Protein AF-A0A7S2YA60-F1 (afdb_monomer)

Nearest PDB structures (foldseek):
  7wb1-assembly1_A  TM=1.708E-01  e=7.593E+00  Planctomycetota bacterium

Secondary structure (DSSP, 8-state):
-----HHHHHH-HHHHHHHHHHHHT----GGGGB--SS--TT--TTHHHH-HHHHT--BPPP--TTTTTT--PPPPGGGHHHHHHHHHHHHHHHHHSHHHHT-SPPGGG----GGGTT-----SPPP-

pLDDT: mean 79.16, std 18.14, range [42.88, 97.19]

Organism: NCBI:txid265537

Structure (mmCIF, N/CA/C/O backbone):
data_AF-A0A7S2YA60-F1
#
_entry.id   AF-A0A7S2YA60-F1
#
loop_
_atom_site.group_PDB
_atom_site.id
_atom_site.type_symbol
_atom_site.label_atom_id
_atom_site.label_alt_id
_atom_site.label_comp_id
_atom_site.label_asym_id
_atom_site.label_entity_id
_atom_site.label_seq_id
_atom_site.pdbx_PDB_ins_code
_atom_site.Cartn_x
_atom_site.Cartn_y
_atom_site.Cartn_z
_atom_site.occupancy
_atom_site.B_iso_or_equiv
_atom_site.auth_seq_id
_atom_site.auth_comp_id
_atom_site.auth_asym_id
_atom_site.auth_atom_id
_atom_site.pdbx_PDB_model_num
ATOM 1 N N . VAL A 1 1 ? -14.158 -5.677 -8.002 1.00 80.19 1 VAL A N 1
ATOM 2 C CA . VAL A 1 1 ? -12.761 -5.873 -7.553 1.00 80.19 1 VAL A CA 1
ATOM 3 C C . VAL A 1 1 ? -12.286 -4.553 -6.994 1.00 80.19 1 VAL A C 1
ATOM 5 O O . VAL A 1 1 ? -12.474 -3.549 -7.671 1.00 80.19 1 VAL A O 1
ATOM 8 N N . VAL A 1 2 ? -11.742 -4.561 -5.780 1.00 86.12 2 VAL A N 1
ATOM 9 C CA . VAL A 1 2 ? -11.147 -3.379 -5.145 1.00 86.12 2 VAL A CA 1
ATOM 10 C C . VAL A 1 2 ? -9.650 -3.414 -5.429 1.00 86.12 2 VAL A C 1
ATOM 12 O O . VAL A 1 2 ? -9.012 -4.434 -5.173 1.00 86.12 2 VAL A O 1
ATOM 15 N N . VAL A 1 3 ? -9.101 -2.341 -5.997 1.00 90.31 3 VAL A N 1
ATOM 16 C CA . VAL A 1 3 ? -7.661 -2.209 -6.257 1.00 90.31 3 VAL A CA 1
ATOM 17 C C . VAL A 1 3 ? -7.138 -1.022 -5.465 1.00 90.31 3 VAL A C 1
ATOM 19 O O . VAL A 1 3 ? -7.675 0.081 -5.564 1.00 90.31 3 VAL A O 1
ATOM 22 N N . LEU A 1 4 ? -6.084 -1.255 -4.688 1.00 90.00 4 LEU A N 1
ATOM 23 C CA . LEU A 1 4 ? -5.410 -0.232 -3.902 1.00 90.00 4 LEU A CA 1
ATOM 24 C C . LEU A 1 4 ? -4.002 -0.012 -4.440 1.00 90.00 4 LEU A C 1
ATOM 26 O O . LEU A 1 4 ? -3.288 -0.969 -4.737 1.00 90.00 4 LEU A O 1
ATOM 30 N N . ASP A 1 5 ? -3.608 1.253 -4.528 1.00 88.75 5 ASP A N 1
ATOM 31 C CA . ASP A 1 5 ? -2.217 1.631 -4.732 1.00 88.75 5 ASP A CA 1
ATOM 32 C C . ASP A 1 5 ? -1.538 1.774 -3.360 1.00 88.75 5 ASP A C 1
ATOM 34 O O . ASP A 1 5 ? -2.065 2.431 -2.457 1.00 88.75 5 ASP A O 1
ATOM 38 N N . SER A 1 6 ? -0.382 1.131 -3.181 1.00 87.75 6 SER A N 1
ATOM 39 C CA . SER A 1 6 ? 0.337 1.148 -1.903 1.00 87.75 6 SER A CA 1
ATOM 40 C C . SER A 1 6 ? 0.854 2.537 -1.532 1.00 87.75 6 SER A C 1
ATOM 42 O O . SER A 1 6 ? 0.911 2.867 -0.349 1.00 87.75 6 SER A O 1
ATOM 44 N N . ASP A 1 7 ? 1.231 3.361 -2.513 1.00 85.38 7 ASP A N 1
ATOM 45 C CA . ASP A 1 7 ? 1.671 4.727 -2.246 1.00 85.38 7 ASP A CA 1
ATOM 46 C C . ASP A 1 7 ? 0.506 5.596 -1.771 1.00 85.38 7 ASP A C 1
ATOM 48 O O . ASP A 1 7 ? 0.710 6.438 -0.898 1.00 85.38 7 ASP A O 1
ATOM 52 N N . ASP A 1 8 ? -0.702 5.392 -2.295 1.00 86.00 8 ASP A N 1
ATOM 53 C CA . ASP A 1 8 ? -1.888 6.118 -1.829 1.00 86.00 8 ASP A CA 1
ATOM 54 C C . ASP A 1 8 ? -2.298 5.677 -0.417 1.00 86.00 8 ASP A C 1
ATOM 56 O O . ASP A 1 8 ? -2.585 6.527 0.427 1.00 86.00 8 ASP A O 1
ATOM 60 N N . LEU A 1 9 ? -2.209 4.376 -0.116 1.00 88.94 9 LEU A N 1
ATOM 61 C CA . LEU A 1 9 ? -2.433 3.849 1.234 1.00 88.94 9 LEU A CA 1
ATOM 62 C C . LEU A 1 9 ? -1.460 4.446 2.260 1.00 88.94 9 LEU A C 1
ATOM 64 O O . LEU A 1 9 ? -1.874 4.798 3.356 1.00 88.94 9 LEU A O 1
ATOM 68 N N . VAL A 1 10 ? -0.178 4.593 1.920 1.00 88.00 10 VAL A N 1
ATOM 69 C CA . VAL A 1 10 ? 0.811 5.188 2.836 1.00 88.00 10 VAL A CA 1
ATOM 70 C C . VAL A 1 10 ? 0.605 6.700 3.009 1.00 88.00 10 VAL A C 1
ATOM 72 O O . VAL A 1 10 ? 0.902 7.230 4.080 1.00 88.00 10 VAL A O 1
ATOM 75 N N . LYS A 1 11 ? 0.109 7.411 1.983 1.00 85.50 11 LYS A N 1
ATOM 76 C CA . LYS A 1 11 ? -0.174 8.859 2.058 1.00 85.50 11 LYS A CA 1
ATOM 77 C C . LYS A 1 11 ? -1.372 9.175 2.954 1.00 85.50 11 LYS A C 1
ATOM 79 O O . LYS A 1 11 ? -1.293 10.123 3.728 1.00 85.50 11 LYS A O 1
ATOM 84 N N . ASP A 1 12 ? -2.454 8.405 2.842 1.00 89.50 12 ASP A N 1
ATOM 85 C CA . ASP A 1 12 ? -3.660 8.560 3.666 1.00 89.50 12 ASP A CA 1
ATOM 86 C C . ASP A 1 12 ? -4.197 7.197 4.144 1.00 89.50 12 ASP A C 1
ATOM 88 O O . ASP A 1 12 ? -5.189 6.678 3.617 1.00 89.50 12 ASP A O 1
ATOM 92 N N . PRO A 1 13 ? -3.567 6.595 5.171 1.00 92.94 13 PRO A N 1
ATOM 93 C CA . PRO A 1 13 ? -3.976 5.284 5.656 1.00 92.94 13 PRO A CA 1
ATOM 94 C C . PRO A 1 13 ? -5.409 5.270 6.187 1.00 92.94 13 PRO A C 1
ATOM 96 O O . PRO A 1 13 ? -6.145 4.318 5.953 1.00 92.94 13 PRO A O 1
ATOM 99 N N . ALA A 1 14 ? -5.829 6.327 6.887 1.00 94.25 14 ALA A N 1
ATOM 100 C CA . ALA A 1 14 ? -7.157 6.397 7.487 1.00 94.25 14 ALA A CA 1
ATOM 101 C C . ALA A 1 14 ? -8.257 6.486 6.421 1.00 94.25 14 ALA A C 1
ATOM 103 O O . ALA A 1 14 ? -9.239 5.743 6.496 1.00 94.25 14 ALA A O 1
ATOM 104 N N . GLY A 1 15 ? -8.087 7.356 5.421 1.00 92.62 15 GLY A N 1
ATOM 105 C CA . GLY A 1 15 ? -9.054 7.510 4.337 1.00 92.62 15 GLY A CA 1
ATOM 106 C C . GLY A 1 15 ? -9.156 6.260 3.468 1.00 92.62 15 GLY A C 1
ATOM 107 O O . GLY A 1 15 ? -10.262 5.786 3.193 1.00 92.62 15 GLY A O 1
ATOM 108 N N . ILE A 1 16 ? -8.017 5.670 3.093 1.00 92.38 16 ILE A N 1
ATOM 109 C CA . ILE A 1 16 ? -7.999 4.468 2.251 1.00 92.38 16 ILE A CA 1
ATOM 110 C C . ILE A 1 16 ? -8.547 3.247 3.001 1.00 92.38 16 ILE A C 1
ATOM 112 O O . ILE A 1 16 ? -9.392 2.540 2.447 1.00 92.38 16 ILE A O 1
ATOM 116 N N . LEU A 1 17 ? -8.144 3.015 4.260 1.00 94.75 17 LEU A N 1
ATOM 117 C CA . LEU A 1 17 ? -8.649 1.888 5.059 1.00 94.75 17 LEU A CA 1
ATOM 118 C C . LEU A 1 17 ? -10.153 2.001 5.329 1.00 94.75 17 LEU A C 1
ATOM 120 O O . LEU A 1 17 ? -10.866 1.006 5.226 1.00 94.75 17 LEU A O 1
ATOM 124 N N . SER A 1 18 ? -10.660 3.203 5.611 1.00 95.00 18 SER A N 1
ATOM 125 C CA . SER A 1 18 ? -12.102 3.435 5.751 1.00 95.00 18 SER A CA 1
ATOM 126 C C . SER A 1 18 ? -12.858 3.124 4.451 1.00 95.00 18 SER A C 1
ATOM 128 O O . SER A 1 18 ? -13.880 2.434 4.470 1.00 95.00 18 SER A O 1
ATOM 130 N N . SER A 1 19 ? -12.315 3.552 3.304 1.00 91.88 19 SER A N 1
ATOM 131 C CA . SER A 1 19 ? 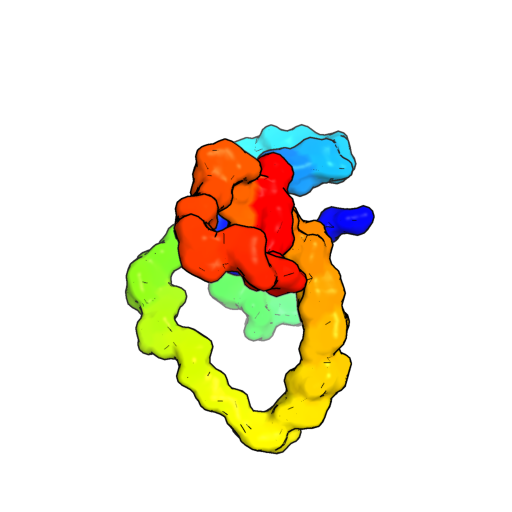-12.908 3.291 1.986 1.00 91.88 19 SER A CA 1
ATOM 132 C C . SER A 1 19 ? -12.998 1.796 1.681 1.00 91.88 19 SER A C 1
ATOM 134 O O . SER A 1 19 ? -14.066 1.322 1.301 1.00 91.88 19 SER A O 1
ATOM 136 N N . ILE A 1 20 ? -11.912 1.037 1.876 1.00 93.19 20 ILE A N 1
ATOM 137 C CA . ILE A 1 20 ? -11.935 -0.409 1.613 1.00 93.19 20 ILE A CA 1
ATOM 138 C C . ILE A 1 20 ? -12.827 -1.154 2.608 1.00 93.19 20 ILE A C 1
ATOM 140 O O . ILE A 1 20 ? -13.517 -2.085 2.206 1.00 93.19 20 ILE A O 1
ATOM 144 N N . CYS A 1 21 ? -12.873 -0.733 3.876 1.00 95.25 21 CYS A N 1
ATOM 145 C CA . CYS A 1 21 ? -13.781 -1.329 4.854 1.00 95.25 21 CYS A CA 1
ATOM 146 C C . CYS A 1 21 ? -15.242 -1.198 4.400 1.00 95.25 21 CYS A C 1
ATOM 148 O O . CYS A 1 21 ? -15.969 -2.190 4.364 1.00 95.25 21 CYS A O 1
ATOM 150 N N . SER A 1 22 ? -15.629 -0.001 3.948 1.00 93.81 22 SER A N 1
ATOM 151 C CA . SER A 1 22 ? -16.954 0.267 3.379 1.00 93.81 22 SER A CA 1
ATOM 152 C C . SER A 1 22 ? -17.253 -0.610 2.155 1.00 93.81 22 SER A C 1
ATOM 154 O O . SER A 1 22 ? -18.307 -1.239 2.089 1.00 93.81 22 SER A O 1
ATOM 156 N N . GLU A 1 23 ? -16.310 -0.728 1.214 1.00 91.38 23 GLU A N 1
ATOM 157 C CA . GLU A 1 23 ? -16.482 -1.551 0.005 1.00 91.38 23 GLU A CA 1
ATOM 158 C C . GLU A 1 23 ? -16.569 -3.058 0.295 1.00 91.38 23 GLU A C 1
ATOM 160 O O . GLU A 1 23 ? -17.262 -3.783 -0.420 1.00 91.38 23 GLU A O 1
ATOM 165 N N . LEU A 1 24 ? -15.881 -3.536 1.334 1.00 93.12 24 LEU A N 1
ATOM 166 C CA . LEU A 1 24 ? -15.903 -4.939 1.757 1.00 93.12 24 LEU A CA 1
ATOM 167 C C . LEU A 1 24 ? -17.053 -5.266 2.724 1.00 93.12 24 LEU A C 1
ATOM 169 O O . LEU A 1 24 ? -17.245 -6.436 3.050 1.00 93.12 24 LEU A O 1
ATOM 173 N N . GLY A 1 25 ? -17.809 -4.266 3.188 1.00 95.06 25 GLY A N 1
ATOM 174 C CA . GLY A 1 25 ? -18.865 -4.452 4.184 1.00 95.06 25 GLY A CA 1
ATOM 175 C C . GLY A 1 25 ? -18.341 -4.824 5.576 1.00 95.06 25 GLY A C 1
ATOM 176 O O . GLY A 1 25 ? -19.040 -5.502 6.327 1.00 95.06 25 GLY A O 1
ATOM 177 N N . VAL A 1 26 ? -17.116 -4.411 5.917 1.00 95.94 26 VAL A N 1
ATOM 178 C CA . VAL A 1 26 ? -16.515 -4.601 7.247 1.00 95.94 26 VAL A CA 1
ATOM 179 C C . VAL A 1 26 ? -16.454 -3.274 7.999 1.00 95.94 26 VAL A C 1
ATOM 181 O O . VAL A 1 26 ? -16.338 -2.205 7.403 1.00 95.94 26 VAL A O 1
ATOM 184 N N . GLU A 1 27 ? -16.535 -3.325 9.326 1.00 97.19 27 GLU A N 1
ATOM 185 C CA . GLU A 1 27 ? -16.478 -2.118 10.148 1.00 97.19 27 GLU A CA 1
ATOM 186 C C . GLU A 1 27 ? -15.047 -1.564 10.214 1.00 97.19 27 GLU A C 1
ATOM 188 O O . GLU A 1 27 ? -14.093 -2.277 10.534 1.00 97.19 27 GLU A O 1
ATOM 193 N N . TYR A 1 28 ? -14.894 -0.272 9.920 1.00 97.06 28 TYR A N 1
ATOM 194 C CA . TYR A 1 28 ? -13.619 0.419 10.083 1.00 97.06 28 TYR A CA 1
ATOM 195 C C . TYR A 1 28 ? -13.298 0.616 11.568 1.00 97.06 28 TYR A C 1
ATOM 197 O O . TYR A 1 28 ? -14.110 1.147 12.324 1.00 97.06 28 TYR A O 1
ATOM 205 N N . SER A 1 29 ? -12.066 0.292 11.967 1.00 96.31 29 SER A N 1
ATOM 206 C CA . SER A 1 29 ? -11.560 0.576 13.311 1.00 96.31 29 SER A CA 1
ATOM 207 C C . SER A 1 29 ? -10.302 1.431 13.257 1.00 96.31 29 SER A C 1
ATOM 209 O O . SER A 1 29 ? -9.351 1.130 12.537 1.00 96.31 29 SER A O 1
ATOM 211 N N . ARG A 1 30 ? -10.226 2.451 14.120 1.00 94.38 30 ARG A N 1
ATOM 212 C CA . ARG A 1 30 ? -9.004 3.259 14.289 1.00 94.38 30 ARG A CA 1
ATOM 213 C C . ARG A 1 30 ? -7.807 2.436 14.770 1.00 94.38 30 ARG A C 1
ATOM 215 O O . ARG A 1 30 ? -6.673 2.855 14.553 1.00 94.38 30 ARG A O 1
ATOM 222 N N . THR A 1 31 ? -8.032 1.271 15.382 1.00 94.12 31 THR A N 1
ATOM 223 C CA . THR A 1 31 ? -6.950 0.346 15.758 1.00 94.12 31 THR A CA 1
ATOM 224 C C . THR A 1 31 ? -6.208 -0.207 14.541 1.00 94.12 31 THR A C 1
ATOM 226 O O . THR A 1 31 ? -5.073 -0.627 14.676 1.00 94.12 31 THR A O 1
ATOM 229 N N . MET A 1 32 ? -6.769 -0.129 13.330 1.00 93.88 32 MET A N 1
ATOM 230 C CA . MET A 1 32 ? -6.059 -0.496 12.096 1.00 93.88 32 MET A CA 1
ATOM 231 C C . MET A 1 32 ? -4.870 0.433 11.783 1.00 93.88 32 MET A C 1
ATOM 233 O O . MET A 1 32 ? -4.054 0.128 10.916 1.00 93.88 32 MET A O 1
ATOM 237 N N . LEU A 1 33 ? -4.762 1.579 12.467 1.00 94.88 33 LEU A N 1
ATOM 238 C CA . LEU A 1 33 ? -3.683 2.545 12.254 1.00 94.88 33 LEU A CA 1
ATOM 239 C C . LEU A 1 33 ? -2.460 2.327 13.156 1.00 94.88 33 LEU A C 1
ATOM 241 O O . LEU A 1 33 ? -1.409 2.920 12.905 1.00 94.88 33 LEU A O 1
ATOM 245 N N . LYS A 1 34 ? -2.614 1.527 14.215 1.00 94.12 34 LYS A N 1
ATOM 246 C CA . LYS A 1 34 ? -1.647 1.335 15.300 1.00 94.12 34 LYS A CA 1
ATOM 247 C C . LYS A 1 34 ? -1.694 -0.115 15.760 1.00 94.12 34 LYS A C 1
ATOM 249 O O . LYS A 1 34 ? -2.753 -0.600 16.138 1.00 94.12 34 LYS A O 1
ATOM 254 N N . TRP A 1 35 ? -0.554 -0.783 15.801 1.00 93.75 35 TRP A N 1
ATOM 255 C CA . TRP A 1 35 ? -0.468 -2.183 16.209 1.00 93.75 35 TRP A CA 1
ATOM 256 C C . TRP A 1 35 ? 0.708 -2.408 17.152 1.00 93.75 35 TRP A C 1
ATOM 258 O O . TRP A 1 35 ? 1.586 -1.561 17.303 1.00 93.75 35 TRP A O 1
ATOM 268 N N . GLN A 1 36 ? 0.704 -3.553 17.829 1.00 94.00 36 GLN A N 1
ATOM 269 C CA . GLN A 1 36 ? 1.829 -3.955 18.659 1.00 94.00 36 GLN A CA 1
ATOM 270 C C . GLN A 1 36 ? 2.981 -4.416 17.761 1.00 94.00 36 GLN A C 1
ATOM 272 O O . GLN A 1 36 ? 2.786 -5.255 16.884 1.00 94.00 36 GLN A O 1
ATOM 277 N N . SER A 1 37 ? 4.177 -3.885 18.007 1.00 95.56 37 SER A N 1
ATOM 278 C CA . SER A 1 37 ? 5.401 -4.358 17.361 1.00 95.56 37 SER A CA 1
ATOM 279 C C . SER A 1 37 ? 5.734 -5.782 17.817 1.00 95.56 37 SER A C 1
ATOM 281 O O . SER A 1 37 ? 5.579 -6.137 18.989 1.00 95.56 37 SER A O 1
ATOM 283 N N . GLY A 1 38 ? 6.196 -6.592 16.872 1.00 95.06 38 GLY A N 1
ATOM 284 C CA . GLY A 1 38 ? 6.599 -7.974 17.065 1.00 95.06 38 GLY A CA 1
ATOM 285 C C . GLY A 1 38 ? 6.050 -8.902 15.979 1.00 95.06 38 GLY A C 1
ATOM 286 O O . GLY A 1 38 ? 5.358 -8.456 15.061 1.00 95.06 38 GLY A O 1
ATOM 287 N N . PRO A 1 39 ? 6.373 -10.200 16.071 1.00 94.75 39 PRO A N 1
ATOM 288 C CA . PRO A 1 39 ? 5.807 -11.214 15.198 1.00 94.75 39 PRO A CA 1
ATOM 289 C C . PRO A 1 39 ? 4.309 -11.401 15.446 1.00 94.75 39 PRO A C 1
ATOM 291 O O . PRO A 1 39 ? 3.825 -11.277 16.574 1.00 94.75 39 PRO A O 1
ATOM 294 N N . HIS A 1 40 ? 3.583 -11.755 14.391 1.00 91.75 40 HIS A N 1
ATOM 295 C CA . HIS A 1 40 ? 2.169 -12.090 14.454 1.00 91.75 40 HIS A CA 1
ATOM 296 C C . HIS A 1 40 ? 1.980 -13.611 14.429 1.00 91.75 40 HIS A C 1
ATOM 298 O O . HIS A 1 40 ? 2.695 -14.332 13.739 1.00 91.75 40 HIS A O 1
ATOM 304 N N . ALA A 1 41 ? 0.975 -14.131 15.140 1.00 93.62 41 ALA A N 1
ATOM 305 C CA . ALA A 1 41 ? 0.721 -15.578 15.199 1.00 93.62 41 ALA A CA 1
ATOM 306 C C . ALA A 1 41 ? 0.418 -16.203 13.821 1.00 93.62 41 ALA A C 1
ATOM 308 O O . ALA A 1 41 ? 0.610 -17.398 13.620 1.00 93.62 41 ALA A O 1
ATOM 309 N N . CYS A 1 42 ? -0.057 -15.388 12.876 1.00 93.50 42 CYS A N 1
ATOM 310 C CA . CYS A 1 42 ? -0.350 -15.792 11.498 1.00 93.50 42 CYS A CA 1
ATOM 311 C C . CYS A 1 42 ? 0.830 -15.596 10.533 1.00 93.50 42 CYS A C 1
ATOM 313 O O . CYS A 1 42 ? 0.640 -15.705 9.3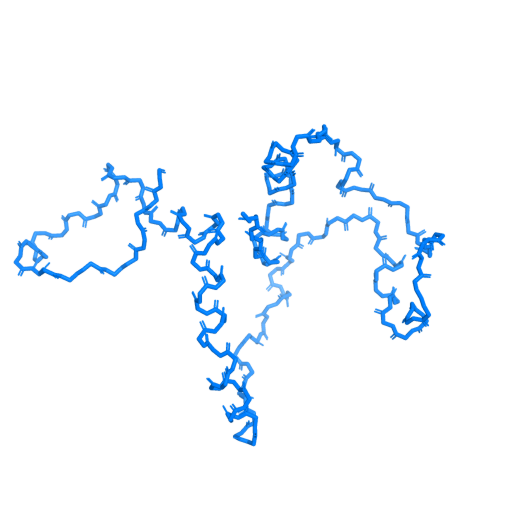21 1.00 93.50 42 CYS A O 1
ATOM 315 N N . ASP A 1 43 ? 2.019 -15.266 11.035 1.00 94.12 43 ASP A N 1
ATOM 316 C CA . ASP A 1 43 ? 3.194 -15.086 10.195 1.00 94.12 43 ASP A CA 1
ATOM 317 C C . ASP A 1 43 ? 3.583 -16.388 9.490 1.00 94.12 43 ASP A C 1
ATOM 319 O O . ASP A 1 43 ? 3.660 -17.465 10.082 1.00 94.12 43 ASP A O 1
ATOM 323 N N . GLY A 1 44 ? 3.827 -16.277 8.186 1.00 92.94 44 GLY A N 1
ATOM 324 C CA . GLY A 1 44 ? 4.239 -17.400 7.355 1.00 92.94 44 GLY A CA 1
ATOM 325 C C . GLY A 1 44 ? 5.725 -17.755 7.508 1.00 92.94 44 GLY A C 1
ATOM 326 O O . GLY A 1 44 ? 6.495 -17.023 8.133 1.00 92.94 44 GLY A O 1
ATOM 327 N N . PRO A 1 45 ? 6.182 -18.833 6.847 1.00 94.25 45 PRO A N 1
ATOM 328 C CA . PRO A 1 45 ? 7.573 -19.303 6.923 1.00 94.25 45 PRO A CA 1
ATOM 329 C C . PRO A 1 45 ? 8.611 -18.276 6.433 1.00 94.25 45 PRO A C 1
ATOM 331 O O . PRO A 1 45 ? 9.789 -18.372 6.770 1.00 94.25 45 PRO A O 1
ATOM 334 N N . TRP A 1 46 ? 8.186 -17.277 5.656 1.00 93.88 46 TRP A N 1
ATOM 335 C CA . TRP A 1 46 ? 9.047 -16.212 5.137 1.00 93.88 46 TRP A CA 1
ATOM 336 C C . TRP A 1 46 ? 9.308 -15.076 6.134 1.00 93.88 46 TRP A C 1
ATOM 338 O O . TRP A 1 46 ? 10.136 -14.209 5.856 1.00 93.88 46 TRP A O 1
ATOM 3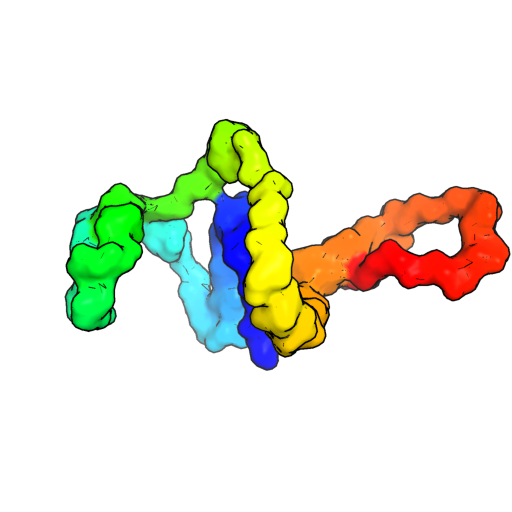48 N N . ALA A 1 47 ? 8.652 -15.076 7.299 1.00 92.94 47 ALA A N 1
ATOM 349 C CA . ALA A 1 47 ? 8.731 -13.972 8.252 1.00 92.94 47 ALA A CA 1
ATOM 350 C C . ALA A 1 47 ? 10.161 -13.692 8.734 1.00 92.94 47 ALA A C 1
ATOM 352 O O . ALA A 1 47 ? 10.580 -12.537 8.768 1.00 92.94 47 ALA A O 1
ATOM 353 N N . ALA A 1 48 ? 10.944 -14.742 8.996 1.00 90.94 48 ALA A N 1
ATOM 354 C CA . ALA A 1 48 ? 12.344 -14.613 9.405 1.00 90.94 48 ALA A CA 1
ATOM 355 C C . ALA A 1 48 ? 13.238 -13.933 8.348 1.00 90.94 48 ALA A C 1
ATOM 357 O O . ALA A 1 48 ? 14.302 -13.423 8.687 1.00 90.94 48 ALA A O 1
ATOM 358 N N . TRP A 1 49 ? 12.817 -13.926 7.079 1.00 93.88 49 TRP A N 1
ATOM 359 C CA . TRP A 1 49 ? 13.603 -13.406 5.960 1.00 93.88 49 TRP A CA 1
ATOM 360 C C . TRP A 1 49 ? 13.149 -12.019 5.515 1.00 93.88 49 TRP A C 1
ATOM 362 O O . TRP A 1 49 ? 13.984 -11.211 5.116 1.00 93.88 49 TRP A O 1
ATOM 372 N N . TRP A 1 50 ? 11.841 -11.746 5.545 1.00 91.50 50 TRP A N 1
ATOM 373 C CA . TRP A 1 50 ? 11.263 -10.553 4.915 1.00 91.50 50 TRP A CA 1
ATOM 374 C C . TRP A 1 50 ? 10.550 -9.607 5.882 1.00 91.50 50 TRP A C 1
ATOM 376 O O . TRP A 1 50 ? 10.301 -8.463 5.513 1.00 91.50 50 TRP A O 1
ATOM 386 N N . TYR A 1 51 ? 10.186 -10.043 7.095 1.00 93.06 51 TYR A N 1
ATOM 387 C CA . TYR A 1 51 ? 9.282 -9.268 7.962 1.00 93.06 51 TYR A CA 1
ATOM 388 C C . TYR A 1 51 ? 9.998 -8.496 9.069 1.00 93.06 51 TYR A C 1
ATOM 390 O O . TYR A 1 51 ? 9.328 -7.919 9.916 1.00 93.06 51 TYR A O 1
ATOM 398 N N . ALA A 1 52 ? 11.331 -8.413 9.054 1.00 92.94 52 ALA A N 1
ATOM 399 C CA . ALA A 1 52 ? 12.089 -7.688 10.077 1.00 92.94 52 ALA A CA 1
ATOM 400 C C . ALA A 1 52 ? 11.588 -6.241 10.276 1.00 92.94 52 ALA A C 1
ATOM 402 O O . ALA A 1 52 ? 11.333 -5.833 11.409 1.00 92.94 52 ALA A O 1
ATOM 403 N N . ASP A 1 53 ? 11.369 -5.497 9.187 1.00 90.62 53 ASP A N 1
ATOM 404 C CA . ASP A 1 53 ? 10.859 -4.119 9.245 1.00 90.62 53 ASP A CA 1
ATOM 405 C C . ASP A 1 53 ? 9.386 -4.059 9.678 1.00 90.62 53 ASP A C 1
ATOM 407 O O . ASP A 1 53 ? 8.981 -3.155 10.410 1.00 90.62 53 ASP A O 1
ATOM 411 N N . VAL A 1 54 ? 8.582 -5.044 9.262 1.00 91.00 54 VAL A N 1
ATOM 412 C CA . VAL A 1 54 ? 7.166 -5.157 9.643 1.00 91.00 54 VAL A CA 1
ATOM 413 C C . VAL A 1 54 ? 7.045 -5.432 11.140 1.00 91.00 54 VAL A C 1
ATOM 415 O O . VAL A 1 54 ? 6.293 -4.746 11.825 1.00 91.00 54 VAL A O 1
ATOM 418 N N . HIS A 1 55 ? 7.835 -6.360 11.680 1.00 94.88 55 HIS A N 1
ATOM 419 C CA . HIS A 1 55 ? 7.863 -6.676 13.108 1.00 94.88 55 HIS A CA 1
ATOM 420 C C . HIS A 1 55 ? 8.312 -5.484 13.947 1.00 94.88 55 HIS A C 1
ATOM 422 O O . HIS A 1 55 ? 7.814 -5.304 15.050 1.00 94.88 55 HIS A O 1
ATOM 428 N N . GLN A 1 56 ? 9.203 -4.632 13.439 1.00 93.75 56 GLN A N 1
ATOM 429 C CA . GLN A 1 56 ? 9.635 -3.409 14.129 1.00 93.75 56 GLN A CA 1
ATOM 430 C C . GLN A 1 56 ? 8.636 -2.245 14.014 1.00 93.75 56 GLN A C 1
ATOM 432 O O . GLN A 1 56 ? 8.818 -1.207 14.654 1.00 93.75 56 GLN A O 1
ATOM 437 N N . SER A 1 57 ? 7.603 -2.374 13.181 1.00 92.75 57 SER A N 1
ATOM 438 C CA . SER A 1 57 ? 6.582 -1.343 13.018 1.00 92.75 5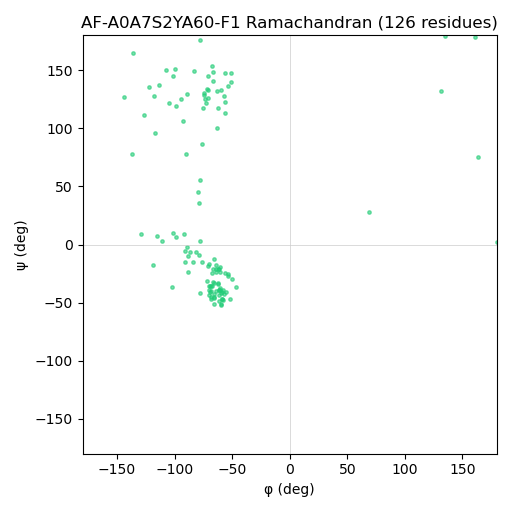7 SER A CA 1
ATOM 439 C C . SER A 1 57 ? 5.498 -1.439 14.095 1.00 92.75 57 SER A C 1
ATOM 441 O O . SER A 1 57 ? 5.169 -2.521 14.574 1.00 92.75 57 SER A O 1
ATOM 443 N N . ASP A 1 58 ? 4.928 -0.294 14.457 1.00 94.56 58 ASP A N 1
ATOM 444 C CA . ASP A 1 58 ? 3.868 -0.134 15.462 1.00 94.56 58 ASP A CA 1
ATOM 445 C C . ASP A 1 58 ? 2.673 0.691 14.932 1.00 94.56 58 ASP A C 1
ATOM 447 O O . ASP A 1 58 ? 1.773 1.100 15.672 1.00 94.56 58 ASP A O 1
ATOM 451 N N . GLY A 1 59 ? 2.673 0.981 13.632 1.00 93.12 59 GLY A N 1
ATOM 452 C CA . GLY A 1 59 ? 1.697 1.830 12.966 1.00 93.12 59 GLY A CA 1
ATOM 453 C C . GLY A 1 59 ? 2.197 2.351 11.622 1.00 93.12 59 GLY A C 1
ATOM 454 O O . GLY A 1 59 ? 3.337 2.114 11.208 1.00 93.12 59 GLY A O 1
ATOM 455 N N . TRP A 1 60 ? 1.342 3.115 10.944 1.00 90.56 60 TRP A N 1
ATOM 456 C CA . TRP A 1 60 ? 1.716 3.801 9.709 1.00 90.56 60 TRP A CA 1
ATOM 457 C C . TRP A 1 60 ? 2.683 4.950 9.994 1.00 90.56 60 TRP A C 1
ATOM 459 O O . TRP A 1 60 ? 2.390 5.849 10.785 1.00 90.56 60 TRP A O 1
ATOM 469 N N . LYS A 1 61 ? 3.829 4.951 9.310 1.00 81.50 61 LYS A N 1
ATOM 470 C CA . LYS A 1 61 ? 4.781 6.064 9.328 1.00 81.50 61 LYS A CA 1
ATOM 471 C C . LYS A 1 61 ? 4.553 6.908 8.079 1.00 81.50 61 LYS A C 1
ATOM 473 O O . LYS A 1 61 ? 4.688 6.410 6.963 1.00 81.50 61 LYS A O 1
ATOM 478 N N . LEU A 1 62 ? 4.203 8.179 8.265 1.00 66.69 62 LEU A N 1
ATOM 479 C CA . LEU A 1 62 ? 4.153 9.136 7.161 1.00 66.69 62 LEU A CA 1
ATOM 480 C C . LEU A 1 62 ? 5.549 9.231 6.541 1.00 66.69 62 LEU A C 1
ATOM 482 O O . LEU A 1 62 ? 6.538 9.360 7.267 1.00 66.69 62 LEU A O 1
ATOM 486 N N . LYS A 1 63 ? 5.633 9.160 5.207 1.00 62.06 63 LYS A N 1
ATOM 487 C CA . LYS A 1 63 ? 6.900 9.364 4.494 1.00 62.06 63 LYS A CA 1
ATOM 488 C C . LYS A 1 63 ? 7.452 10.737 4.889 1.00 62.06 63 LYS A C 1
ATOM 490 O O . LYS A 1 63 ? 6.853 11.762 4.568 1.00 62.06 63 LYS A O 1
ATOM 495 N N . THR A 1 64 ? 8.581 10.763 5.592 1.00 53.06 64 THR A N 1
ATOM 496 C CA . THR A 1 64 ? 9.366 11.989 5.750 1.00 53.06 64 THR A CA 1
ATOM 497 C C . THR A 1 64 ? 9.957 12.370 4.386 1.00 53.06 64 THR A C 1
ATOM 499 O O . THR A 1 64 ? 10.147 11.487 3.545 1.00 53.06 64 THR A O 1
ATOM 502 N N . PRO A 1 65 ? 10.249 13.656 4.124 1.00 51.62 65 PRO A N 1
ATOM 503 C CA . PRO A 1 65 ? 10.764 14.113 2.827 1.00 51.62 65 PRO A CA 1
ATOM 504 C C . PRO A 1 65 ? 12.016 13.362 2.336 1.00 51.62 65 PRO A C 1
ATOM 506 O O . PRO A 1 65 ? 12.208 13.219 1.131 1.00 51.62 65 PRO A O 1
ATOM 509 N N . ASP A 1 66 ? 12.824 12.822 3.255 1.00 50.72 66 ASP A N 1
ATOM 510 C CA . ASP A 1 66 ? 14.019 12.026 2.942 1.00 50.72 66 ASP A CA 1
ATOM 511 C C . ASP A 1 66 ? 13.724 10.594 2.474 1.00 50.72 66 ASP A C 1
ATOM 513 O O . ASP A 1 66 ? 14.579 9.952 1.864 1.00 50.72 66 ASP A O 1
ATOM 517 N N . TYR A 1 67 ? 12.502 10.088 2.665 1.00 46.06 67 TYR A N 1
ATOM 518 C CA . TYR A 1 67 ? 12.071 8.762 2.208 1.00 46.06 67 TYR A CA 1
ATOM 519 C C . TYR A 1 67 ? 11.718 8.765 0.704 1.00 46.06 67 TYR A C 1
ATOM 521 O O . TYR A 1 67 ? 10.666 8.284 0.271 1.00 46.06 67 TYR A O 1
ATOM 529 N N . GLY A 1 68 ? 12.576 9.389 -0.107 1.00 46.72 68 GLY A N 1
ATOM 530 C CA . GLY A 1 68 ? 12.300 9.654 -1.518 1.00 46.72 68 GLY A CA 1
ATOM 531 C C . GLY A 1 68 ? 13.388 10.384 -2.307 1.00 46.72 68 GLY A C 1
ATOM 532 O O . GLY A 1 68 ? 13.176 10.614 -3.501 1.00 46.72 68 GLY A O 1
ATOM 533 N N . SER A 1 69 ? 14.544 10.713 -1.719 1.00 44.91 69 SER A N 1
ATOM 534 C CA . SER A 1 69 ? 15.649 11.393 -2.415 1.00 44.91 69 SER A CA 1
ATOM 535 C C . SER A 1 69 ? 16.474 10.439 -3.299 1.00 44.91 69 SER A C 1
ATOM 537 O O . SER A 1 69 ? 17.679 10.305 -3.153 1.00 44.91 69 SER A O 1
ATOM 539 N N . SER A 1 70 ? 15.794 9.742 -4.217 1.00 48.00 70 SER A N 1
ATOM 540 C CA . SER A 1 70 ? 16.289 9.232 -5.513 1.00 48.00 70 SER A CA 1
ATOM 541 C C . SER A 1 70 ? 15.306 8.168 -6.022 1.00 48.00 70 SER A C 1
ATOM 543 O O . SER A 1 70 ? 15.528 6.965 -5.889 1.00 48.00 70 SER A O 1
ATOM 545 N N . ARG A 1 71 ? 14.142 8.588 -6.538 1.00 50.72 71 ARG A N 1
ATOM 546 C CA . ARG A 1 71 ? 13.127 7.642 -7.054 1.00 50.72 71 ARG A CA 1
ATOM 547 C C . ARG A 1 71 ? 13.292 7.268 -8.524 1.00 50.72 71 ARG A C 1
ATOM 549 O O . ARG A 1 71 ? 12.665 6.312 -8.966 1.00 50.72 71 ARG A O 1
ATOM 556 N N . TYR A 1 72 ? 14.167 7.942 -9.263 1.00 46.62 72 TYR A N 1
ATOM 557 C CA . TYR A 1 72 ? 14.557 7.484 -10.593 1.00 46.62 72 TYR A CA 1
ATOM 558 C C . TYR A 1 72 ? 15.770 6.571 -10.461 1.00 46.62 72 TYR A C 1
ATOM 560 O O . TYR A 1 72 ? 16.907 6.978 -10.681 1.00 46.62 72 TYR A O 1
ATOM 568 N N . ARG A 1 73 ? 15.526 5.321 -10.058 1.00 57.69 73 ARG A N 1
ATOM 569 C CA . ARG A 1 73 ? 16.517 4.269 -10.278 1.00 57.69 73 ARG A CA 1
ATOM 570 C C . ARG A 1 73 ? 16.468 3.907 -11.754 1.00 57.69 73 ARG A C 1
ATOM 572 O O . ARG A 1 73 ? 15.428 3.469 -12.239 1.00 57.69 73 ARG A O 1
ATOM 579 N N . SER A 1 74 ? 17.572 4.116 -12.464 1.00 68.00 74 SER A N 1
ATOM 580 C CA . SER A 1 74 ? 17.734 3.580 -13.813 1.00 68.00 74 SER A CA 1
ATOM 581 C C . SER A 1 74 ? 17.529 2.068 -13.753 1.00 68.00 74 SER A C 1
ATOM 583 O O . SER A 1 74 ? 18.191 1.387 -12.969 1.00 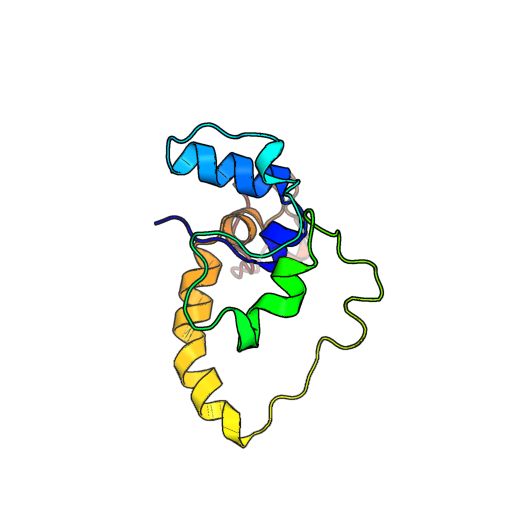68.00 74 SER A O 1
ATOM 585 N N . LEU A 1 75 ? 16.578 1.555 -14.533 1.00 77.31 75 LEU A N 1
ATOM 586 C CA . LEU A 1 75 ? 16.367 0.119 -14.659 1.00 77.31 75 LEU A CA 1
ATOM 587 C C . LEU A 1 75 ? 17.528 -0.468 -15.468 1.00 77.31 75 LEU A C 1
ATOM 589 O O . LEU A 1 75 ? 17.892 0.085 -16.506 1.00 77.31 75 LEU A O 1
ATOM 593 N N . ASP A 1 76 ? 18.097 -1.579 -15.003 1.00 85.62 76 ASP A N 1
ATOM 594 C CA . ASP A 1 76 ? 19.067 -2.330 -15.798 1.00 85.62 76 ASP A CA 1
ATOM 595 C C . ASP A 1 76 ? 18.419 -2.723 -17.143 1.00 85.62 76 ASP A C 1
ATOM 597 O O . ASP A 1 76 ? 17.329 -3.308 -17.132 1.00 85.62 76 ASP A O 1
ATOM 601 N N . PRO A 1 77 ? 19.047 -2.431 -18.300 1.00 90.62 77 PRO A N 1
ATOM 602 C CA . PRO A 1 77 ? 18.520 -2.811 -19.608 1.00 90.62 77 PRO A CA 1
ATOM 603 C C . PRO A 1 77 ? 18.128 -4.291 -19.726 1.00 90.62 77 PRO A C 1
ATOM 605 O O . PRO A 1 77 ? 17.188 -4.610 -20.453 1.00 90.62 77 PRO A O 1
ATOM 608 N N . GLN A 1 78 ? 18.782 -5.195 -18.989 1.00 93.88 78 GLN A N 1
ATOM 609 C CA . GLN A 1 78 ? 18.444 -6.624 -18.977 1.00 93.88 78 GLN A CA 1
ATOM 610 C C . GLN A 1 78 ? 17.046 -6.913 -18.412 1.00 93.88 78 GLN A C 1
ATOM 612 O O . GLN A 1 78 ? 16.442 -7.929 -18.748 1.00 93.88 78 GLN A O 1
ATOM 617 N N . LEU A 1 79 ? 16.505 -6.018 -17.581 1.00 90.06 79 LEU A N 1
ATOM 618 C CA . LEU A 1 79 ? 15.175 -6.142 -16.980 1.00 90.06 79 LEU A CA 1
ATOM 619 C C . LEU A 1 79 ? 14.072 -5.490 -17.830 1.00 90.06 79 LEU A C 1
ATOM 621 O O . LEU A 1 79 ? 12.889 -5.647 -17.519 1.00 90.06 79 LEU A O 1
ATOM 625 N N . MET A 1 80 ? 14.424 -4.801 -18.922 1.00 89.88 80 MET A N 1
ATOM 626 C CA . MET A 1 80 ? 13.452 -4.178 -19.830 1.00 89.88 80 MET A CA 1
ATOM 627 C C . MET A 1 80 ? 12.401 -5.154 -20.376 1.00 89.88 80 MET A C 1
ATOM 629 O O . MET A 1 80 ? 11.229 -4.775 -20.388 1.00 89.88 80 MET A O 1
ATOM 633 N N . PRO A 1 81 ? 12.736 -6.403 -20.765 1.00 94.25 81 PRO A N 1
ATOM 634 C CA . PRO A 1 81 ? 11.724 -7.356 -21.217 1.00 94.25 81 PRO A CA 1
ATOM 635 C C . PRO A 1 81 ? 10.683 -7.673 -20.134 1.00 94.25 81 PRO A C 1
ATOM 637 O O . PRO A 1 81 ? 9.492 -7.749 -20.426 1.00 94.25 81 PRO A O 1
ATOM 640 N N . ALA A 1 82 ? 11.105 -7.803 -18.870 1.00 92.81 82 ALA A N 1
ATOM 641 C CA . ALA A 1 82 ? 10.199 -8.064 -17.750 1.00 92.81 82 ALA A CA 1
ATOM 642 C C . ALA A 1 82 ? 9.291 -6.860 -17.452 1.00 92.81 82 ALA A C 1
ATOM 644 O O . ALA A 1 82 ? 8.094 -7.028 -17.200 1.00 92.81 82 ALA A O 1
ATOM 645 N N . LEU A 1 83 ? 9.836 -5.640 -17.533 1.00 88.50 83 LEU A N 1
ATOM 646 C CA . LEU A 1 83 ? 9.036 -4.420 -17.450 1.00 88.50 83 LEU A CA 1
ATOM 647 C C . LEU A 1 83 ? 7.995 -4.386 -18.574 1.00 88.50 83 LEU A C 1
ATOM 649 O O . LEU A 1 83 ? 6.812 -4.245 -18.298 1.00 88.50 83 LEU A O 1
ATOM 653 N N . GLN A 1 84 ? 8.407 -4.571 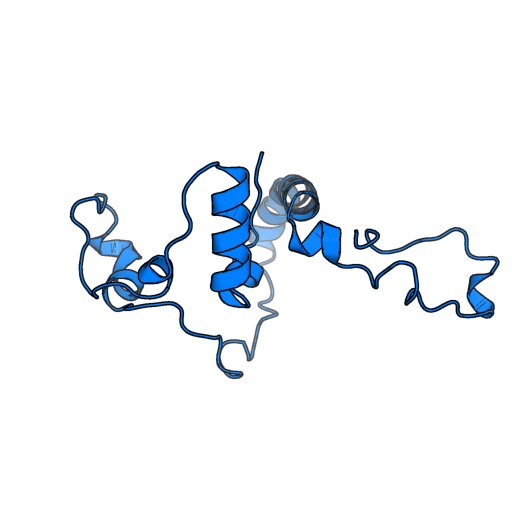-19.829 1.00 90.69 84 GLN A N 1
ATOM 654 C CA . GLN A 1 84 ? 7.500 -4.530 -20.980 1.00 90.69 84 GLN A CA 1
ATOM 655 C C . GLN A 1 84 ? 6.400 -5.592 -20.897 1.00 90.69 84 GLN A C 1
ATOM 657 O O . GLN A 1 84 ? 5.251 -5.304 -21.222 1.00 90.69 84 GLN A O 1
ATOM 662 N N . ALA A 1 85 ? 6.728 -6.794 -20.419 1.00 94.69 85 ALA A N 1
ATOM 663 C CA . ALA A 1 85 ? 5.756 -7.864 -20.228 1.00 94.69 85 ALA A CA 1
ATOM 664 C C . ALA A 1 85 ? 4.736 -7.553 -19.118 1.00 94.69 85 ALA A C 1
ATOM 666 O O . ALA A 1 85 ? 3.567 -7.913 -19.240 1.00 94.69 85 ALA A O 1
ATOM 667 N N . SER A 1 86 ? 5.155 -6.882 -18.040 1.00 92.75 86 SER A N 1
ATOM 668 C CA . SER A 1 86 ? 4.285 -6.573 -16.892 1.00 92.75 86 SER A CA 1
ATOM 669 C C . SER A 1 86 ? 3.525 -5.250 -17.029 1.00 92.75 86 SER A C 1
ATOM 671 O O . SER A 1 86 ? 2.458 -5.086 -16.432 1.00 92.75 86 SER A O 1
ATOM 673 N N . PHE A 1 87 ? 4.028 -4.319 -17.840 1.00 88.38 87 PHE A N 1
ATOM 674 C CA . PHE A 1 87 ? 3.507 -2.958 -17.952 1.00 88.38 87 PHE A CA 1
ATOM 675 C C . PHE A 1 87 ? 2.021 -2.875 -18.343 1.00 88.38 87 PHE A C 1
ATOM 677 O O . PHE A 1 87 ? 1.298 -2.117 -17.697 1.00 88.38 87 PHE A O 1
ATOM 684 N N . PRO A 1 88 ? 1.498 -3.670 -19.302 1.00 91.88 88 PRO A N 1
ATOM 685 C CA . PRO A 1 88 ? 0.071 -3.642 -19.628 1.00 91.88 88 PRO A CA 1
ATOM 686 C C . PRO A 1 88 ? -0.826 -4.020 -18.443 1.00 91.88 88 PRO A C 1
ATOM 688 O O . PRO A 1 88 ? -1.883 -3.420 -18.252 1.00 91.88 88 PRO A O 1
ATOM 691 N N . ALA A 1 89 ? -0.403 -4.989 -17.622 1.00 91.56 89 ALA A N 1
ATOM 692 C CA . ALA A 1 89 ? -1.146 -5.388 -16.430 1.00 91.56 89 ALA A CA 1
ATOM 693 C C . ALA A 1 89 ? -1.110 -4.290 -15.359 1.00 91.56 89 ALA A C 1
ATOM 695 O O . ALA A 1 89 ? -2.139 -3.997 -14.753 1.00 91.56 89 ALA A O 1
ATOM 696 N N . TYR A 1 90 ? 0.044 -3.644 -15.167 1.00 88.44 90 TYR A N 1
ATOM 697 C CA . TYR A 1 90 ? 0.164 -2.488 -14.279 1.00 88.44 90 TYR A CA 1
ATOM 698 C C . TYR A 1 90 ? -0.756 -1.338 -14.716 1.00 88.44 90 TYR A C 1
ATOM 700 O O . TYR A 1 90 ? -1.555 -0.866 -13.913 1.00 88.44 90 TYR A O 1
ATOM 708 N N . GLU A 1 91 ? -0.707 -0.939 -15.992 1.00 88.06 91 GLU A N 1
ATOM 709 C CA . GLU A 1 91 ? -1.565 0.106 -16.572 1.00 88.06 91 GLU A CA 1
ATOM 710 C C . GLU A 1 91 ? -3.056 -0.210 -16.422 1.00 88.06 91 GLU A C 1
ATOM 712 O O . GLU A 1 91 ? -3.869 0.673 -16.144 1.00 88.06 91 GLU A O 1
ATOM 717 N N . PHE A 1 92 ? -3.432 -1.476 -16.582 1.00 89.06 92 PHE A N 1
ATOM 718 C CA . PHE A 1 92 ? -4.803 -1.905 -16.352 1.00 89.06 92 PHE A CA 1
ATOM 719 C C . PHE A 1 92 ? -5.199 -1.768 -14.875 1.00 89.06 92 PHE A C 1
ATOM 721 O O . PHE A 1 92 ? -6.216 -1.147 -14.571 1.00 89.06 92 PHE A O 1
ATOM 728 N N . LEU A 1 93 ? -4.394 -2.307 -13.953 1.00 90.19 93 LEU A N 1
ATOM 729 C CA . LEU A 1 93 ? -4.692 -2.308 -12.518 1.00 90.19 93 LEU A CA 1
ATOM 730 C C . LEU A 1 93 ? -4.697 -0.897 -11.927 1.00 90.19 93 LEU A C 1
ATOM 732 O O . LEU A 1 93 ? -5.601 -0.564 -11.162 1.00 90.19 93 LEU A O 1
ATOM 736 N N . ILE A 1 94 ? -3.738 -0.049 -12.307 1.00 85.75 94 ILE A N 1
ATOM 737 C CA . ILE A 1 94 ? -3.643 1.306 -11.761 1.00 85.75 94 ILE A CA 1
ATOM 738 C C . ILE A 1 94 ? -4.883 2.130 -12.109 1.00 85.75 94 ILE A C 1
ATOM 740 O O . ILE A 1 94 ? -5.355 2.884 -11.270 1.00 85.75 94 ILE A O 1
ATOM 744 N N . ARG A 1 95 ? -5.491 1.925 -13.286 1.00 86.88 95 ARG A N 1
ATOM 745 C CA . ARG A 1 95 ? -6.737 2.606 -13.687 1.00 86.88 95 ARG A CA 1
ATOM 746 C C . ARG A 1 95 ? -7.953 2.204 -12.856 1.00 86.88 95 ARG A C 1
ATOM 748 O O . ARG A 1 95 ? -8.942 2.936 -12.823 1.00 86.88 95 ARG A O 1
ATOM 755 N N . LEU A 1 96 ? -7.899 1.044 -12.205 1.00 87.56 96 LEU A N 1
ATOM 756 C CA . LEU A 1 96 ? -8.948 0.576 -11.303 1.00 87.56 96 LEU A CA 1
ATOM 757 C C . LEU A 1 96 ? -8.803 1.154 -9.891 1.00 87.56 96 LEU A C 1
ATOM 759 O O . LEU A 1 96 ? -9.768 1.085 -9.128 1.00 87.56 96 LEU A O 1
ATOM 763 N N . SER A 1 97 ? -7.642 1.721 -9.541 1.00 86.69 97 SER A N 1
ATOM 764 C CA . SER A 1 97 ? -7.420 2.280 -8.211 1.00 86.69 97 SER A CA 1
ATOM 765 C C . SER A 1 97 ? -8.221 3.564 -8.001 1.00 86.69 97 SER A C 1
ATOM 767 O O . SER A 1 97 ? -8.423 4.369 -8.916 1.00 86.69 97 SER A O 1
ATOM 769 N N . LYS A 1 98 ? -8.684 3.767 -6.766 1.00 78.75 98 LYS A N 1
ATOM 770 C CA . LYS A 1 98 ? -9.472 4.945 -6.385 1.00 78.75 98 LYS A CA 1
ATOM 771 C C . LYS A 1 98 ? -8.717 6.251 -6.663 1.00 78.75 98 LYS A C 1
ATOM 773 O O . LYS A 1 98 ? -9.236 7.113 -7.362 1.00 78.75 98 LYS A O 1
ATOM 778 N N . GLY A 1 99 ? -7.451 6.333 -6.249 1.00 77.50 99 GLY A N 1
ATOM 779 C CA . GLY A 1 99 ? -6.605 7.507 -6.485 1.00 77.50 99 GLY A CA 1
ATOM 780 C C . GLY A 1 99 ? -6.308 7.787 -7.962 1.00 77.50 99 GLY A C 1
ATOM 781 O O . GLY A 1 99 ? -5.978 8.915 -8.318 1.00 77.50 99 GLY A O 1
ATOM 782 N N . TYR A 1 100 ? -6.423 6.801 -8.860 1.00 78.38 100 TYR A N 1
ATOM 783 C CA . TYR A 1 100 ? -6.384 7.058 -10.305 1.00 78.38 100 TYR A CA 1
ATOM 784 C C . TYR A 1 100 ? -7.707 7.615 -10.831 1.00 78.38 100 TYR A C 1
ATOM 786 O O . TYR A 1 100 ? -7.716 8.538 -11.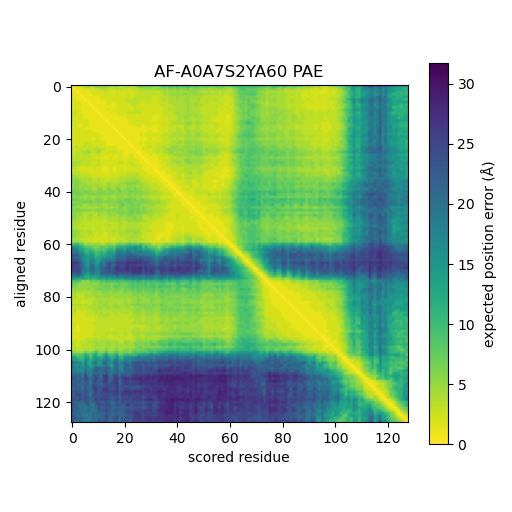640 1.00 78.38 100 TYR A O 1
ATOM 794 N N . ARG A 1 101 ? -8.831 7.067 -10.371 1.00 74.69 101 ARG A N 1
ATOM 795 C CA . ARG A 1 101 ? -10.171 7.519 -10.776 1.00 74.69 101 ARG A CA 1
ATOM 796 C C . ARG A 1 101 ? -10.492 8.921 -10.270 1.00 74.69 101 ARG A C 1
ATOM 798 O O . ARG A 1 101 ? -11.299 9.598 -10.879 1.00 74.69 101 ARG A O 1
ATOM 805 N N . GLU A 1 102 ? -9.848 9.343 -9.190 1.00 72.81 102 GLU A N 1
ATOM 806 C CA . GLU A 1 102 ? -10.001 10.661 -8.564 1.00 72.81 102 GLU A CA 1
ATOM 807 C C . GLU A 1 102 ? -8.884 11.640 -8.975 1.00 72.81 102 GLU A C 1
ATOM 809 O O . GLU A 1 102 ? -8.797 12.744 -8.451 1.00 72.81 102 GLU A O 1
ATOM 814 N N . ARG A 1 103 ? -8.009 11.255 -9.920 1.00 67.50 103 ARG A N 1
ATOM 815 C CA . ARG A 1 103 ? -6.778 11.994 -10.263 1.00 67.50 103 ARG A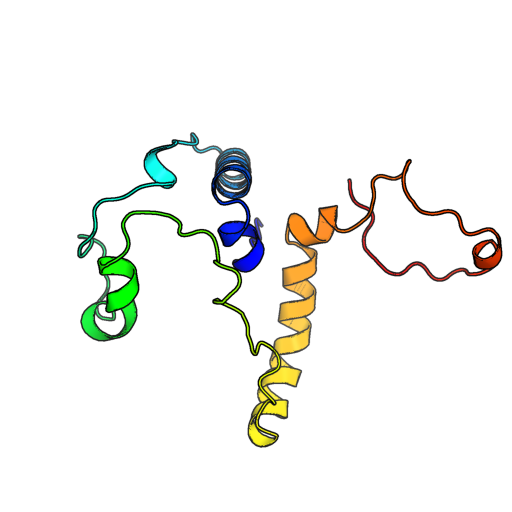 CA 1
ATOM 816 C C . ARG A 1 103 ? -6.994 13.240 -11.135 1.00 67.50 103 ARG A C 1
ATOM 818 O O . ARG A 1 103 ? -6.016 13.874 -11.526 1.00 67.50 103 ARG A O 1
ATOM 825 N N . GLY A 1 104 ? -8.240 13.586 -11.444 1.00 57.84 104 GLY A N 1
ATOM 826 C CA . GLY A 1 104 ? -8.601 14.817 -12.143 1.00 57.84 104 GLY A CA 1
ATOM 827 C C . GLY A 1 104 ? -9.088 15.892 -11.167 1.00 57.84 104 GLY A C 1
ATOM 828 O O . GLY A 1 104 ? -9.652 15.549 -10.128 1.00 57.84 104 GLY A O 1
ATOM 829 N N . PRO A 1 105 ? -8.909 17.189 -11.478 1.00 55.56 105 PRO A N 1
ATOM 830 C CA . PRO A 1 105 ? -9.652 18.224 -10.771 1.00 55.56 105 PRO A CA 1
ATOM 831 C C . PRO A 1 105 ? -11.153 17.937 -10.906 1.00 55.56 105 PRO A C 1
ATOM 833 O O . PRO A 1 105 ? -11.588 17.392 -11.925 1.00 55.56 105 PRO A O 1
ATOM 836 N N . ALA A 1 106 ? -11.932 18.297 -9.883 1.00 53.09 106 ALA A N 1
ATOM 837 C CA . ALA A 1 106 ? -13.388 18.225 -9.966 1.00 53.09 106 ALA A CA 1
ATOM 838 C C . ALA A 1 106 ? -13.868 18.949 -11.244 1.00 53.09 106 ALA A C 1
ATOM 840 O O . ALA A 1 106 ? -13.197 19.903 -11.655 1.00 53.09 106 ALA A O 1
ATOM 841 N N . PRO A 1 107 ? -14.965 18.521 -11.895 1.00 54.84 107 PRO A N 1
ATOM 842 C CA . PRO A 1 107 ? -15.431 19.094 -13.163 1.00 54.84 107 PRO A CA 1
ATOM 843 C C . PRO A 1 107 ? -15.467 20.631 -13.189 1.00 54.84 107 PRO A C 1
ATOM 845 O O . PRO A 1 107 ? -15.111 21.246 -14.188 1.00 54.84 107 PRO A O 1
ATOM 848 N N . GLU A 1 108 ? -15.819 21.248 -12.064 1.00 51.16 108 GLU A N 1
ATOM 849 C CA . GLU A 1 108 ? -15.864 22.693 -11.828 1.00 51.16 108 GLU A CA 1
ATOM 850 C C . GLU A 1 108 ? -14.494 23.399 -11.765 1.00 51.16 108 GLU A C 1
ATOM 852 O O . GLU A 1 108 ? -14.426 24.620 -11.874 1.00 51.16 108 GLU A O 1
ATOM 857 N N . ASN A 1 109 ? -13.407 22.648 -11.588 1.00 51.28 109 ASN A N 1
ATOM 858 C CA . ASN A 1 109 ? -12.025 23.121 -11.457 1.00 51.28 109 ASN A CA 1
ATOM 859 C C . ASN A 1 109 ? -11.133 22.661 -12.622 1.00 51.28 109 ASN A C 1
ATOM 861 O O . ASN A 1 109 ? -9.909 22.826 -12.569 1.00 51.28 109 ASN A O 1
ATOM 865 N N . ILE A 1 110 ? -11.711 22.051 -13.663 1.00 57.78 110 ILE A N 1
ATOM 866 C CA . ILE A 1 110 ? -10.979 21.765 -14.895 1.00 57.78 110 ILE A CA 1
ATOM 867 C C . ILE A 1 110 ? -10.551 23.113 -15.480 1.00 57.78 110 ILE A C 1
ATOM 869 O O . ILE A 1 110 ? -11.378 23.965 -15.791 1.00 57.78 110 ILE A O 1
ATOM 873 N N . TYR A 1 111 ? -9.239 23.324 -15.586 1.00 52.91 111 TYR A N 1
ATOM 874 C CA . TYR A 1 111 ? -8.667 24.541 -16.151 1.00 52.91 111 TYR A CA 1
ATOM 875 C C . TYR A 1 111 ? -9.077 24.646 -17.629 1.00 52.91 111 TYR A C 1
ATOM 877 O O . TYR A 1 111 ? -8.489 23.996 -18.498 1.00 52.91 111 TYR A O 1
ATOM 885 N N . GLU A 1 112 ? -10.091 25.455 -17.926 1.00 52.62 112 GLU A N 1
ATOM 886 C CA . GLU A 1 112 ? -10.427 25.838 -19.294 1.00 52.62 112 GLU A CA 1
ATOM 887 C C . GLU A 1 112 ? -9.409 26.882 -19.771 1.00 52.62 112 GLU A C 1
ATOM 889 O O . GLU A 1 112 ? -9.595 28.089 -19.630 1.00 52.62 112 GLU A O 1
ATOM 894 N N . ASP A 1 113 ? -8.278 26.423 -20.311 1.00 56.25 113 ASP A N 1
ATOM 895 C CA . ASP A 1 113 ? -7.408 27.299 -21.096 1.00 56.25 113 ASP A CA 1
ATOM 896 C C . ASP A 1 113 ? -8.093 27.577 -22.448 1.00 56.25 113 ASP A C 1
ATOM 898 O O . ASP A 1 113 ? -8.344 26.627 -23.199 1.00 56.25 113 ASP A O 1
ATOM 902 N N . PRO A 1 114 ? -8.367 28.842 -22.824 1.00 59.88 114 PRO A N 1
ATOM 903 C CA . PRO A 1 114 ? -9.030 29.173 -24.088 1.00 59.88 114 PRO A CA 1
ATOM 904 C C . PRO A 1 114 ? -8.309 28.618 -25.325 1.00 59.88 114 PRO A C 1
ATOM 906 O O . PRO A 1 114 ? -8.933 28.381 -26.362 1.00 59.88 114 PRO A O 1
ATOM 909 N N . ARG A 1 115 ? -6.994 28.375 -25.225 1.00 59.66 115 ARG A N 1
ATOM 910 C CA . ARG A 1 115 ? -6.168 27.793 -26.295 1.00 59.66 115 ARG A CA 1
ATOM 911 C C . ARG A 1 115 ? -6.468 26.312 -26.538 1.00 59.66 115 ARG A C 1
ATOM 913 O O . ARG A 1 115 ? -6.167 25.810 -27.617 1.00 59.66 115 ARG A O 1
ATOM 920 N N . ASN A 1 116 ? -7.099 25.635 -25.580 1.00 57.00 116 ASN A N 1
ATOM 921 C CA . ASN A 1 116 ? -7.492 24.230 -25.678 1.00 57.00 116 ASN A CA 1
ATOM 922 C C . ASN A 1 116 ? -8.896 24.038 -26.275 1.00 57.00 116 ASN A C 1
ATOM 924 O O . ASN A 1 116 ? -9.297 22.901 -26.502 1.00 57.00 116 ASN A O 1
ATOM 928 N N . SER A 1 117 ? -9.619 25.120 -26.596 1.00 59.03 117 SER A N 1
ATOM 929 C CA . SER A 1 117 ? -10.980 25.085 -27.170 1.00 59.03 117 SER A CA 1
ATOM 930 C C . SER A 1 117 ? -11.122 24.235 -28.442 1.00 59.03 117 SER A C 1
ATOM 932 O O . SER A 1 117 ? -12.202 23.720 -28.711 1.00 59.03 117 SER A O 1
ATOM 934 N N . ASN A 1 118 ? -10.034 24.049 -29.199 1.00 60.78 118 ASN A N 1
ATOM 935 C CA . ASN A 1 118 ? -10.002 23.257 -30.435 1.00 60.78 118 ASN A CA 1
ATOM 936 C C . ASN A 1 118 ? -9.190 21.950 -30.313 1.00 60.78 118 ASN A C 1
ATOM 938 O O . ASN A 1 118 ? -9.013 21.243 -31.307 1.00 60.78 118 ASN A O 1
ATOM 942 N N . LEU A 1 119 ? -8.661 21.624 -29.127 1.00 56.03 119 LEU A N 1
ATOM 943 C CA . LEU A 1 119 ? -7.902 20.395 -28.885 1.00 56.03 119 LEU A CA 1
ATOM 944 C C . LEU A 1 119 ? -8.839 19.297 -28.373 1.00 56.03 119 LEU A C 1
ATOM 946 O O . LEU A 1 119 ? -9.235 19.270 -27.215 1.00 56.03 119 LEU A O 1
ATOM 950 N N . LEU A 1 120 ? -9.137 18.335 -29.245 1.00 48.22 120 LEU A N 1
ATOM 951 C CA . LEU A 1 120 ? -9.896 17.111 -28.951 1.00 48.22 120 LEU A CA 1
ATOM 952 C C . LEU A 1 120 ? -9.033 16.047 -28.243 1.00 48.22 120 LEU A C 1
ATOM 954 O O . LEU A 1 120 ? -9.146 14.854 -28.513 1.00 48.22 120 LEU A O 1
ATOM 958 N N . VAL A 1 121 ? -8.112 16.468 -27.374 1.00 46.94 121 VAL A N 1
ATOM 959 C CA . VAL A 1 121 ? -7.220 15.551 -26.658 1.00 46.94 121 VAL A CA 1
ATOM 960 C C . VAL A 1 121 ? -7.319 15.825 -25.175 1.00 46.94 121 VAL A C 1
ATOM 962 O O . VAL A 1 121 ? -6.878 16.852 -24.669 1.00 46.94 121 VAL A O 1
ATOM 965 N N . TRP A 1 122 ? -7.901 14.858 -24.486 1.00 47.16 122 TRP A N 1
ATOM 966 C CA . TRP A 1 122 ? -8.071 14.865 -23.052 1.00 47.16 122 TRP A CA 1
ATOM 967 C C . TRP A 1 122 ? -7.053 13.899 -22.437 1.00 47.16 122 TRP A C 1
ATOM 969 O O . TRP A 1 122 ? -7.007 12.722 -22.799 1.00 47.16 122 TRP A O 1
ATOM 979 N N . ILE A 1 123 ? -6.192 14.408 -21.552 1.00 44.28 123 ILE A N 1
ATOM 980 C CA . ILE A 1 123 ? -5.151 13.623 -20.876 1.00 44.28 123 ILE A CA 1
ATOM 981 C C . ILE A 1 123 ? -5.439 13.629 -19.372 1.00 44.28 123 ILE A C 1
ATOM 983 O O . ILE A 1 123 ? -5.041 14.550 -18.666 1.00 44.28 123 ILE A O 1
ATOM 987 N N . GLY A 1 124 ? -6.105 12.578 -18.888 1.00 43.44 124 GLY A N 1
ATOM 988 C CA . GLY A 1 124 ? -6.237 12.256 -17.459 1.00 43.44 124 GLY A CA 1
ATOM 989 C C . GLY A 1 124 ? -7.675 11.967 -17.049 1.00 43.44 124 GLY A C 1
ATOM 990 O O . GLY A 1 124 ? -8.541 12.742 -17.401 1.00 43.44 124 GLY A O 1
ATOM 991 N N . ALA A 1 125 ? -7.915 10.867 -16.319 1.00 42.88 125 ALA A N 1
ATOM 992 C CA . ALA A 1 125 ? -9.246 10.421 -15.875 1.00 42.88 125 ALA A CA 1
ATOM 993 C C . ALA A 1 125 ? -10.032 11.544 -15.164 1.00 42.88 125 ALA A C 1
ATOM 995 O O . ALA A 1 125 ? -9.418 12.266 -14.375 1.00 42.88 125 ALA A O 1
ATOM 996 N N . PRO A 1 126 ? -11.356 11.707 -15.377 1.00 45.31 126 PRO A N 1
ATOM 997 C CA . PRO A 1 126 ? -12.091 12.754 -14.691 1.00 45.31 126 PRO A CA 1
ATOM 99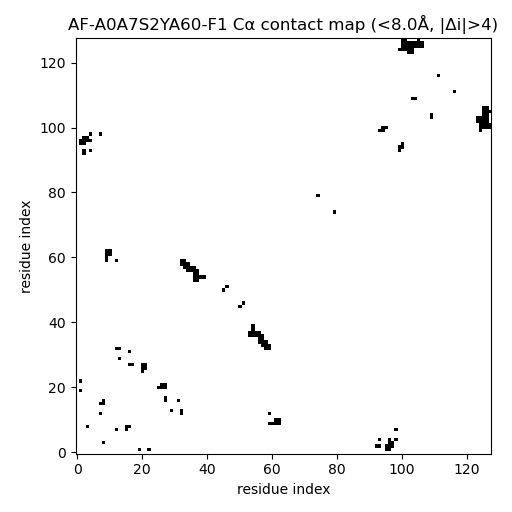8 C C . PRO A 1 126 ? -12.235 12.285 -13.243 1.00 45.31 126 PRO A C 1
ATOM 1000 O O . PRO A 1 126 ? -12.729 11.179 -13.003 1.00 45.31 126 PRO A O 1
ATOM 1003 N N . GLY A 1 127 ? -11.794 13.103 -12.289 1.00 47.97 127 GLY A N 1
ATOM 1004 C CA . GLY A 1 127 ? -12.175 12.880 -10.900 1.00 47.97 127 GLY A CA 1
ATOM 1005 C C . GLY A 1 127 ? -13.698 12.794 -10.816 1.00 47.97 127 GLY A C 1
ATOM 1006 O O . GLY A 1 127 ? -14.390 13.538 -11.516 1.00 47.97 127 GLY A O 1
ATOM 1007 N N . ARG A 1 128 ? -14.218 11.835 -10.048 1.00 47.97 128 ARG A N 1
ATOM 1008 C CA . ARG A 1 128 ? -15.646 11.817 -9.711 1.00 47.97 128 ARG A CA 1
ATOM 1009 C C . ARG A 1 128 ? -16.010 12.979 -8.803 1.00 47.97 128 ARG A C 1
ATOM 1011 O O . ARG A 1 128 ? -15.158 13.342 -7.966 1.00 47.97 128 ARG A O 1
#

Radius of gyration: 19.54 Å; Cα contacts (8 Å, |Δi|>4): 93; chains: 1; bounding box: 38×48×49 Å

InterPro domains:
  IPR027417 P-loop containing nucleoside triphosphate hydrolase [G3DSA:3.40.50.300] (1-66)
  IPR050571 Class-IV Pyridoxal-Phosphate-Dependent Aminotransferase [PTHR42743] (2-124)

Foldseek 3Di:
DAFADVVVCLQPVQVVQCVVCVVVVHDDDPCQFFAQAADDPPDDPCCVPPCPVVSRDGGRDRDDPVNDVPPPDPDDPVCVVVCVVCVVVVVVRVCNHLCQQQVADAPVPHDPDVVCVPPPDDPGHHHD

Sequence (128 aa):
VVVLDSDDLVKDPAGILSSICSELGVEYSRTMLKWQSGPHACDGPWAAWWYADVHQSDGWKLKTPDYGSSRYRSLDPQLMPALQASFPAYEFLIRLSKGYRERGPAPENIYEDPRNSNLLVWIGAPGR

Mean predicted aligned error: 10.53 Å

Solvent-accessible surface area (backbone atoms only — not comparable to full-atom values): 8127 Å² total; per-residue (Å²): 134,90,44,82,52,69,70,56,36,53,74,38,49,68,63,45,50,43,51,50,20,60,76,70,75,44,85,69,55,80,64,82,53,46,52,80,57,44,87,57,96,83,61,56,94,56,38,91,79,71,32,65,69,61,24,71,35,46,50,80,70,70,77,53,85,76,78,58,85,71,78,82,67,82,73,60,76,86,50,46,65,60,48,65,71,45,43,64,58,48,60,54,50,50,61,59,12,61,73,42,39,47,64,26,58,46,80,94,60,54,82,80,53,79,86,49,77,82,55,96,72,86,90,73,50,66,18,118